Protein AF-A0A8S2QJX2-F1 (afdb_monomer)

Sequence (145 aa):
NRTNTDRLITNNRLVQTNDIDHFEISSQVRDVCREASGLVYVIDSSRDNQLNEFCTELQVMTREFSYLPLLILSCVRSNEIKRWSGIDVVRDLQLSSLGNQWLVQDCCVDDMSGVEEGFTWLLTPKSTNNYLFFGPTNPAELITN

Solvent-accessible surface area (backbone atoms only — not comparable to full-atom values): 8915 Å² total; per-residue (Å²): 125,70,72,59,58,56,51,55,56,59,73,68,42,65,60,43,68,92,47,101,89,43,70,40,70,25,69,69,52,52,62,61,53,69,78,50,76,53,45,79,46,81,44,77,28,45,83,82,72,72,65,74,80,57,42,60,65,51,51,44,50,41,66,79,44,25,88,32,40,36,37,33,39,36,27,30,63,43,87,87,54,62,62,63,50,70,67,54,51,39,60,71,64,43,51,90,76,51,73,37,56,71,48,79,29,65,29,26,64,77,78,50,46,42,49,66,60,43,50,50,59,63,71,48,82,80,60,97,84,67,79,82,85,70,70,85,71,66,79,79,73,84,73,77,136

Nearest PDB structures (foldseek):
  3l82-assembly1_B  TM=9.113E-01  e=1.594E-06  Homo sapiens
  9jkb-assembly1_C  TM=8.627E-01  e=1.309E-06  Homo sapiens
  3l2o-assembly1_B  TM=8.163E-01  e=1.398E-06  Homo sapiens
  4q66-assembly1_F  TM=7.115E-01  e=7.709E-05  Saccharomyces cerevisiae S288C
  4ylg-assembly1_B  TM=6.862E-01  e=1.812E-04  Entamoeba histolytica HM-1:IMSS

Mean predicted aligned error: 10.4 Å

Foldseek 3Di:
DVVPVVVVVVLPDQWDDPDPPDIAGDPNNVVVCVPDQAEEAEDAFFPDDQCVVVQPSVVRCLVVPVVHAYEYEHEYQDPVGDGDDPVNVCVRSVVVPGSHNYDYFYAHNPVRPRVVVRVCVRPPDDPPDDDDPPDDPPPVPPPDD

Radius of gyration: 17.37 Å; Cα contacts (8 Å, |Δi|>4): 170; chains: 1; bounding box: 59×33×45 Å

Structure (mmCIF, N/CA/C/O backbone):
data_AF-A0A8S2QJX2-F1
#
_entry.id   AF-A0A8S2QJX2-F1
#
loop_
_atom_site.group_PDB
_atom_site.id
_atom_site.type_symbol
_atom_site.label_atom_id
_atom_site.label_alt_id
_atom_site.label_comp_id
_atom_site.label_asym_id
_atom_site.label_entity_id
_atom_site.label_seq_id
_atom_site.pdbx_PDB_ins_code
_atom_site.Cartn_x
_atom_site.Cartn_y
_atom_site.Cartn_z
_atom_site.occupancy
_atom_site.B_iso_or_equiv
_atom_site.auth_seq_id
_atom_site.auth_comp_id
_atom_site.auth_asym_id
_atom_site.auth_atom_id
_atom_site.pdbx_PDB_model_num
ATOM 1 N N . ASN A 1 1 ? -28.736 -0.505 -22.811 1.00 46.69 1 ASN A N 1
ATOM 2 C CA . ASN A 1 1 ? -27.544 -1.166 -22.234 1.00 46.69 1 ASN A CA 1
ATOM 3 C C . ASN A 1 1 ? -26.480 -0.256 -21.619 1.00 46.69 1 ASN A C 1
ATOM 5 O O . ASN A 1 1 ? -25.627 -0.804 -20.942 1.00 46.69 1 ASN A O 1
ATOM 9 N N . ARG A 1 2 ? -26.522 1.085 -21.740 1.00 50.16 2 ARG A N 1
ATOM 10 C CA . ARG A 1 2 ? -25.582 1.98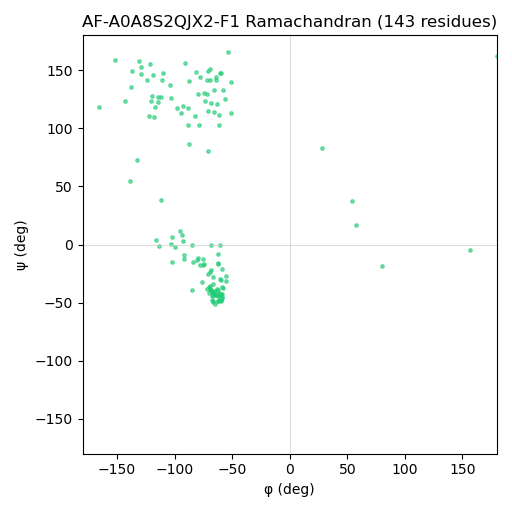1 -21.018 1.00 50.16 2 ARG A CA 1
ATOM 11 C C . ARG A 1 2 ? -25.755 1.975 -19.483 1.00 50.16 2 ARG A C 1
ATOM 13 O O . ARG A 1 2 ? -24.785 2.094 -18.757 1.00 50.16 2 ARG A O 1
ATOM 20 N N . THR A 1 3 ? -26.963 1.702 -18.991 1.00 59.25 3 THR A N 1
ATOM 21 C CA . THR A 1 3 ? -27.338 1.789 -17.567 1.00 59.25 3 THR A CA 1
ATOM 22 C C . THR A 1 3 ? -26.698 0.762 -16.628 1.00 59.25 3 THR A C 1
ATOM 24 O O . THR A 1 3 ? -26.673 0.997 -15.425 1.00 59.25 3 THR A O 1
ATOM 27 N N . ASN A 1 4 ? -26.215 -0.382 -17.124 1.00 58.28 4 ASN A N 1
ATOM 28 C CA . ASN A 1 4 ? -25.631 -1.416 -16.256 1.00 58.28 4 ASN A CA 1
ATOM 29 C C . ASN A 1 4 ? -24.151 -1.146 -15.969 1.00 58.28 4 ASN A C 1
ATOM 31 O O . ASN A 1 4 ? -23.701 -1.307 -14.838 1.00 58.28 4 ASN A O 1
ATOM 35 N N . THR A 1 5 ? -23.412 -0.681 -16.975 1.00 57.31 5 THR A N 1
ATOM 36 C CA . THR A 1 5 ? -21.989 -0.357 -16.849 1.00 57.31 5 THR A CA 1
ATOM 37 C C . THR A 1 5 ? -21.776 0.816 -15.898 1.00 57.31 5 THR A C 1
ATOM 39 O O . THR A 1 5 ? -20.937 0.729 -15.009 1.00 57.31 5 THR A O 1
ATOM 42 N N . ASP A 1 6 ? -22.607 1.856 -15.996 1.00 61.69 6 ASP A N 1
ATOM 43 C CA . ASP A 1 6 ? -22.517 3.029 -15.119 1.00 61.69 6 ASP A CA 1
ATOM 44 C C . ASP A 1 6 ? -22.754 2.655 -13.645 1.00 61.69 6 ASP A C 1
ATOM 46 O O . ASP A 1 6 ? -22.038 3.107 -12.753 1.00 61.69 6 ASP A O 1
ATOM 50 N N . ARG A 1 7 ? -23.699 1.745 -13.371 1.00 60.41 7 ARG A N 1
ATOM 51 C CA . ARG A 1 7 ? -23.964 1.243 -12.009 1.00 60.41 7 ARG A CA 1
ATOM 52 C C . ARG A 1 7 ? -22.809 0.412 -11.457 1.00 60.41 7 ARG A C 1
ATOM 54 O O . ARG A 1 7 ? -22.465 0.562 -10.289 1.00 60.41 7 ARG A O 1
ATOM 61 N N . LEU A 1 8 ? -22.200 -0.434 -12.288 1.00 57.38 8 LEU A N 1
ATOM 62 C CA . LEU A 1 8 ? -21.024 -1.218 -11.902 1.00 57.38 8 LEU A CA 1
ATOM 63 C C . LEU A 1 8 ? -19.826 -0.310 -11.606 1.00 57.38 8 LEU A C 1
ATOM 65 O O . LEU A 1 8 ? -19.126 -0.533 -10.625 1.00 57.38 8 LEU A O 1
ATOM 69 N N . ILE A 1 9 ? -19.620 0.741 -12.399 1.00 61.69 9 ILE A N 1
ATOM 70 C CA . ILE A 1 9 ? -18.550 1.720 -12.167 1.00 61.69 9 ILE A CA 1
ATOM 71 C C . ILE A 1 9 ? -18.801 2.499 -10.868 1.00 61.69 9 ILE A C 1
ATOM 73 O O . ILE A 1 9 ? -17.875 2.702 -10.090 1.00 61.69 9 ILE A O 1
ATOM 77 N N . THR A 1 10 ? -20.049 2.884 -10.589 1.00 62.84 10 THR A N 1
ATOM 78 C CA . THR A 1 10 ? -20.390 3.649 -9.376 1.00 62.84 10 THR A CA 1
ATOM 79 C C . THR A 1 10 ? -20.235 2.814 -8.099 1.00 62.84 10 THR A C 1
ATOM 81 O O . THR A 1 10 ? -19.738 3.319 -7.099 1.00 62.84 10 THR A O 1
ATOM 84 N N . ASN A 1 11 ? -20.601 1.527 -8.132 1.00 63.34 11 ASN A N 1
ATOM 85 C CA . ASN A 1 11 ? -20.480 0.631 -6.974 1.00 63.34 11 ASN A CA 1
ATOM 86 C C . ASN A 1 11 ? -19.029 0.288 -6.611 1.00 63.34 11 ASN A C 1
ATOM 88 O O . ASN A 1 11 ? -18.767 -0.078 -5.471 1.00 63.34 11 ASN A O 1
ATOM 92 N N . ASN A 1 12 ? -18.106 0.386 -7.570 1.00 67.44 12 ASN A N 1
ATOM 93 C CA . ASN A 1 12 ? -16.685 0.112 -7.353 1.00 67.44 12 ASN A CA 1
ATOM 94 C C . ASN A 1 12 ? -15.882 1.369 -6.986 1.00 67.44 12 ASN A C 1
ATOM 96 O O . ASN A 1 12 ? -14.666 1.290 -6.838 1.00 67.44 12 ASN A O 1
ATOM 100 N N . ARG A 1 13 ? -16.533 2.532 -6.838 1.00 74.81 13 ARG A N 1
ATOM 101 C CA . ARG A 1 13 ? -15.854 3.728 -6.335 1.00 74.81 13 ARG A CA 1
ATOM 102 C C . ARG A 1 13 ? -15.598 3.596 -4.837 1.00 74.81 13 ARG A C 1
ATOM 104 O O . ARG A 1 13 ? -16.530 3.432 -4.046 1.00 74.81 13 ARG A O 1
ATOM 111 N N . LEU A 1 14 ? -14.326 3.726 -4.465 1.00 78.44 14 LEU A N 1
ATOM 112 C CA . LEU A 1 14 ? -13.884 3.722 -3.070 1.00 78.44 14 LEU A CA 1
ATOM 113 C C . LEU A 1 14 ? -14.464 4.906 -2.292 1.00 78.44 14 LEU A C 1
ATOM 115 O O . LEU A 1 14 ? -14.892 4.777 -1.144 1.00 78.44 14 LEU A O 1
ATOM 119 N N . VAL A 1 15 ? -14.526 6.048 -2.970 1.00 78.06 15 VAL A N 1
ATOM 120 C CA . VAL A 1 15 ? -14.865 7.336 -2.390 1.00 78.06 15 VAL A CA 1
ATOM 121 C C . VAL A 1 15 ? -16.058 7.953 -3.124 1.00 78.06 15 VAL A C 1
ATOM 123 O O . VAL A 1 15 ? -16.183 7.867 -4.349 1.00 78.06 15 VAL A O 1
ATOM 126 N N . GLN A 1 16 ? -16.941 8.592 -2.366 1.00 77.62 16 GLN A N 1
ATOM 127 C CA . GLN A 1 16 ? -18.031 9.432 -2.849 1.00 77.62 16 GLN A CA 1
ATOM 128 C C . GLN A 1 16 ? -17.728 10.896 -2.514 1.00 77.62 16 GLN A C 1
ATOM 130 O O . GLN A 1 16 ? -17.075 11.199 -1.518 1.00 77.62 16 GLN A O 1
ATOM 135 N N . THR A 1 17 ? -18.184 11.805 -3.371 1.00 72.31 17 THR A N 1
ATOM 136 C CA . THR A 1 17 ? -18.037 13.253 -3.189 1.00 72.31 17 THR A CA 1
ATOM 137 C C . THR A 1 17 ? -19.423 13.878 -3.133 1.00 72.31 17 THR A C 1
ATOM 139 O O . THR A 1 17 ? -20.253 13.626 -4.009 1.00 72.31 17 THR A O 1
ATOM 142 N N . ASN A 1 18 ? -19.668 14.662 -2.083 1.00 60.75 18 ASN A N 1
ATOM 143 C CA . ASN A 1 18 ? -20.865 15.497 -1.954 1.00 60.75 18 ASN A CA 1
ATOM 144 C C . ASN A 1 18 ? -20.562 16.978 -2.268 1.00 60.75 18 ASN A C 1
ATOM 146 O O . ASN A 1 18 ? -21.494 17.737 -2.508 1.00 60.75 18 ASN A O 1
ATOM 150 N N . ASP A 1 19 ? -19.275 17.356 -2.304 1.00 63.31 19 ASP A N 1
ATOM 151 C CA . ASP A 1 19 ? -18.732 18.683 -2.627 1.00 63.31 19 ASP A CA 1
ATOM 152 C C . ASP A 1 19 ? -17.318 18.550 -3.228 1.00 63.31 19 ASP A C 1
ATOM 154 O O . ASP A 1 19 ? -16.634 17.551 -2.989 1.00 63.31 19 ASP A O 1
ATOM 158 N N . ILE A 1 20 ? -16.857 19.576 -3.958 1.00 59.72 20 ILE A N 1
ATOM 159 C CA . ILE A 1 20 ? -15.571 19.590 -4.698 1.00 59.72 20 ILE A CA 1
ATOM 160 C C . ILE A 1 20 ? -14.357 19.268 -3.798 1.00 59.72 20 ILE A C 1
ATOM 162 O O . ILE A 1 20 ? -13.396 18.674 -4.282 1.00 59.72 20 ILE A O 1
ATOM 166 N N . ASP A 1 21 ? -14.441 19.556 -2.493 1.00 62.53 21 ASP A N 1
ATOM 167 C CA . ASP A 1 21 ? -13.345 19.384 -1.524 1.00 62.53 21 ASP A CA 1
ATOM 168 C C . ASP A 1 21 ? -13.626 18.338 -0.422 1.00 62.53 21 ASP A C 1
ATOM 170 O O . ASP A 1 21 ? -12.817 18.153 0.494 1.00 62.53 21 ASP A O 1
ATOM 174 N N . HIS A 1 22 ? -14.764 17.636 -0.479 1.00 71.00 22 HIS A N 1
ATOM 175 C CA . HIS A 1 22 ? -15.149 16.660 0.543 1.00 71.00 22 HIS A CA 1
ATOM 176 C C . HIS A 1 22 ? -15.384 15.273 -0.048 1.00 71.00 22 HIS A C 1
ATOM 178 O O . HIS A 1 22 ? -16.358 15.007 -0.754 1.00 71.00 22 HIS A O 1
ATOM 184 N N . PHE A 1 23 ? -14.457 14.388 0.302 1.00 80.62 23 PHE A N 1
ATOM 185 C CA . PHE A 1 23 ? -14.395 12.997 -0.104 1.00 80.62 23 PHE A CA 1
ATOM 186 C C . PHE A 1 23 ? -14.651 12.094 1.108 1.00 80.62 23 PHE A C 1
ATOM 188 O O . PHE A 1 23 ? -13.980 12.222 2.133 1.00 80.62 23 PHE A O 1
ATOM 195 N N . GLU A 1 24 ? -15.605 11.174 0.988 1.00 84.50 24 GLU A N 1
ATOM 196 C CA . GLU A 1 24 ? -15.975 10.217 2.037 1.00 84.50 24 GLU A CA 1
ATOM 197 C C . GLU A 1 24 ? -15.997 8.784 1.502 1.00 84.50 24 GLU A C 1
ATOM 199 O O . GLU A 1 24 ? -16.260 8.549 0.324 1.00 84.50 24 GLU A O 1
ATOM 204 N N . ILE A 1 25 ? -15.757 7.803 2.373 1.00 86.50 25 ILE A N 1
ATOM 205 C CA . ILE A 1 25 ? -15.861 6.387 2.007 1.00 86.50 25 ILE A CA 1
ATOM 206 C C . ILE A 1 25 ? -17.308 6.017 1.685 1.00 86.50 25 ILE A C 1
ATOM 208 O O . ILE A 1 25 ? -18.234 6.327 2.444 1.00 86.50 25 ILE A O 1
ATOM 212 N N . SER A 1 26 ? -17.494 5.312 0.566 1.00 86.88 26 SER A N 1
ATOM 213 C CA . SER A 1 26 ? -18.801 4.783 0.178 1.00 86.88 26 SER A CA 1
ATOM 214 C C . SER A 1 26 ? -19.339 3.807 1.231 1.00 86.88 26 SER A C 1
ATOM 216 O O . SER A 1 26 ? -18.589 3.080 1.886 1.00 86.88 26 SER A O 1
A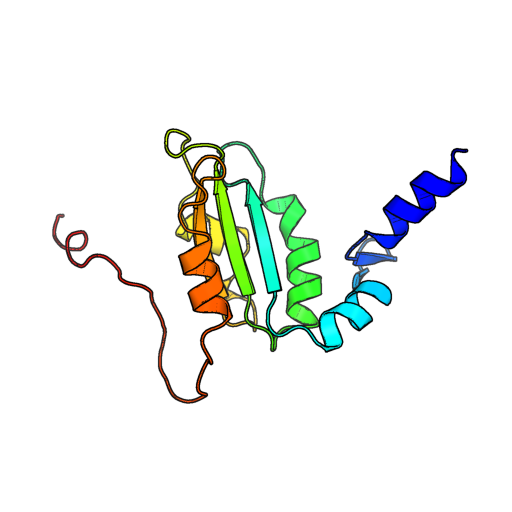TOM 218 N N . SER A 1 27 ? -20.661 3.754 1.413 1.00 86.00 27 SER A N 1
ATOM 219 C CA . SER A 1 27 ? -21.269 2.855 2.406 1.00 86.00 27 SER A CA 1
ATOM 220 C C . SER A 1 27 ? -20.925 1.385 2.155 1.00 86.00 27 SER A C 1
ATOM 222 O O . SER A 1 27 ? -20.667 0.649 3.102 1.00 86.00 27 SER A O 1
ATOM 224 N N . GLN A 1 28 ? -20.840 0.983 0.885 1.00 85.62 28 GLN A N 1
ATOM 225 C CA . GLN A 1 28 ? -20.476 -0.371 0.478 1.00 85.62 28 GLN A CA 1
ATOM 226 C C . GLN A 1 28 ? -19.062 -0.740 0.934 1.00 85.62 28 GLN A C 1
ATOM 228 O O . GLN A 1 28 ? -18.848 -1.832 1.457 1.00 85.62 28 GLN A O 1
ATOM 233 N N . VAL A 1 29 ? -18.101 0.174 0.776 1.00 87.31 29 VAL A N 1
ATOM 234 C CA . VAL A 1 29 ? -16.722 -0.047 1.226 1.00 87.31 29 VAL A CA 1
ATOM 235 C C . VAL A 1 29 ? -16.655 -0.075 2.745 1.00 87.31 29 VAL A C 1
ATOM 237 O O . VAL A 1 29 ? -15.981 -0.937 3.299 1.00 87.31 29 VAL A O 1
ATOM 240 N N . ARG A 1 30 ? -17.415 0.787 3.434 1.00 89.06 30 ARG A N 1
ATOM 241 C CA . ARG A 1 30 ? -17.492 0.759 4.901 1.00 89.06 30 ARG A CA 1
ATOM 242 C C . ARG A 1 30 ? -17.986 -0.585 5.430 1.00 89.06 30 ARG A C 1
ATOM 244 O O . ARG A 1 30 ? -17.431 -1.097 6.399 1.00 89.06 30 ARG A O 1
ATOM 251 N N . ASP A 1 31 ? -18.996 -1.164 4.792 1.00 88.06 31 ASP A N 1
ATOM 252 C CA . ASP A 1 31 ? -19.533 -2.459 5.205 1.00 88.06 31 ASP A CA 1
ATOM 253 C C . ASP A 1 31 ? -18.543 -3.605 4.955 1.00 88.06 31 ASP A C 1
ATOM 255 O O . ASP A 1 31 ? -18.388 -4.461 5.822 1.00 88.06 31 ASP A O 1
ATOM 259 N N . VAL A 1 32 ? -17.814 -3.590 3.833 1.00 86.19 32 VAL A N 1
ATOM 260 C CA . VAL A 1 32 ? -16.756 -4.579 3.554 1.00 86.19 32 VAL A CA 1
ATOM 261 C C . VAL A 1 32 ? -15.583 -4.436 4.529 1.00 86.19 32 VAL A C 1
ATOM 263 O O . VAL A 1 32 ? -15.083 -5.431 5.050 1.00 86.19 32 VAL A O 1
ATOM 266 N N . CYS A 1 33 ? -15.154 -3.206 4.811 1.00 89.25 33 CYS A N 1
ATOM 267 C CA . CYS A 1 33 ? -14.008 -2.937 5.676 1.00 89.25 33 CYS A CA 1
ATOM 268 C C . CYS A 1 33 ? -14.296 -3.141 7.169 1.00 89.25 33 CYS A C 1
ATOM 270 O O . CYS A 1 33 ? -13.350 -3.208 7.949 1.00 89.25 33 CYS A O 1
ATOM 272 N N . ARG A 1 34 ? -15.562 -3.293 7.581 1.00 88.19 34 ARG A N 1
ATOM 273 C CA . ARG A 1 34 ? -15.932 -3.556 8.982 1.00 88.19 34 ARG A CA 1
ATOM 274 C C . ARG A 1 34 ? -15.279 -4.821 9.544 1.00 88.19 34 ARG A C 1
ATOM 276 O O . ARG A 1 34 ? -14.889 -4.837 10.704 1.00 88.19 34 ARG A O 1
ATOM 283 N N . GLU A 1 35 ? -15.153 -5.849 8.711 1.00 88.88 35 GLU A N 1
ATOM 284 C CA . GLU A 1 35 ? -14.557 -7.142 9.074 1.00 88.88 35 GLU A CA 1
ATOM 285 C C . GLU A 1 35 ? -13.116 -7.283 8.549 1.00 88.88 35 GLU A C 1
ATOM 287 O O . GLU A 1 35 ? -12.511 -8.355 8.626 1.00 88.88 35 GLU A O 1
ATOM 292 N N . ALA A 1 36 ? -12.548 -6.217 7.974 1.00 90.81 36 ALA A N 1
ATOM 293 C CA . ALA A 1 36 ? -11.196 -6.260 7.443 1.00 90.81 36 ALA A CA 1
ATOM 294 C C . ALA A 1 36 ? -10.167 -6.305 8.578 1.00 90.81 36 ALA A C 1
ATOM 296 O O . ALA A 1 36 ? -10.290 -5.628 9.593 1.00 90.81 36 ALA A O 1
ATOM 297 N N . SER A 1 37 ? -9.108 -7.088 8.376 1.00 90.25 37 SER A N 1
ATOM 298 C CA . SER A 1 37 ? -7.965 -7.161 9.301 1.00 90.25 37 SER A CA 1
ATOM 299 C C . SER A 1 37 ? -6.771 -6.315 8.847 1.00 90.25 37 SER A C 1
ATOM 301 O O . SER A 1 37 ? -5.757 -6.254 9.534 1.00 90.25 37 SER A O 1
ATOM 303 N N . GLY A 1 38 ? -6.876 -5.669 7.686 1.00 93.81 38 GLY A N 1
ATOM 304 C CA . GLY A 1 38 ? -5.804 -4.894 7.082 1.00 93.81 38 GLY A CA 1
ATOM 305 C C . GLY A 1 38 ? -6.229 -4.284 5.754 1.00 93.81 38 GLY A C 1
ATOM 306 O O . GLY A 1 38 ? -7.213 -4.709 5.146 1.00 93.81 38 GLY A O 1
ATOM 307 N N . LEU A 1 39 ? -5.474 -3.288 5.313 1.00 94.94 39 LEU A 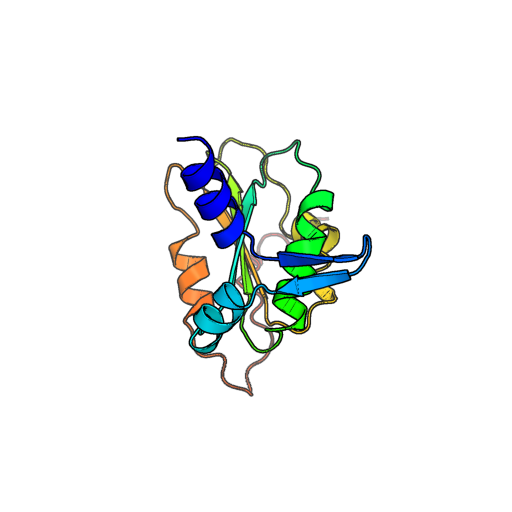N 1
ATOM 308 C CA . LEU A 1 39 ? -5.622 -2.628 4.024 1.00 94.94 39 LEU A CA 1
ATOM 309 C C . LEU A 1 39 ? -4.428 -2.979 3.140 1.00 94.94 39 LEU A C 1
ATOM 311 O O . LEU A 1 39 ? -3.293 -3.022 3.612 1.00 94.94 39 LEU A O 1
ATOM 315 N N . VAL A 1 40 ? -4.685 -3.182 1.851 1.00 95.75 40 VAL A N 1
ATOM 316 C CA . VAL A 1 40 ? -3.643 -3.337 0.833 1.00 95.75 40 VAL A CA 1
ATOM 317 C C . VAL A 1 40 ? -3.833 -2.241 -0.202 1.00 95.75 40 VAL A C 1
ATOM 319 O O . VAL A 1 40 ? -4.908 -2.121 -0.786 1.00 95.75 40 VAL A O 1
ATOM 322 N N . TYR A 1 41 ? -2.793 -1.446 -0.420 1.00 93.69 41 TYR A N 1
ATOM 323 C CA . TYR A 1 41 ? -2.765 -0.390 -1.418 1.00 93.69 41 TYR A CA 1
ATOM 324 C C . TYR A 1 41 ? -1.692 -0.708 -2.453 1.00 93.69 41 TYR A C 1
ATOM 326 O O . TYR A 1 41 ? -0.518 -0.843 -2.118 1.00 93.69 41 TYR A O 1
ATOM 334 N N . VAL A 1 42 ? -2.093 -0.874 -3.708 1.00 92.56 42 VAL A N 1
ATOM 335 C CA . VAL A 1 42 ? -1.188 -1.284 -4.786 1.00 92.56 42 VAL A CA 1
ATOM 336 C C . VAL A 1 42 ? -0.853 -0.066 -5.629 1.00 92.56 42 VAL A C 1
ATOM 338 O O . VAL A 1 42 ? -1.759 0.606 -6.115 1.00 92.56 42 VAL A O 1
ATOM 341 N N . ILE A 1 43 ? 0.436 0.202 -5.819 1.00 90.31 43 ILE A N 1
ATOM 342 C CA . ILE A 1 43 ? 0.914 1.277 -6.690 1.00 90.31 43 ILE A CA 1
ATOM 343 C C . ILE A 1 43 ? 1.750 0.700 -7.825 1.00 90.31 43 ILE A C 1
ATOM 345 O O . ILE A 1 43 ? 2.480 -0.274 -7.645 1.00 90.31 43 ILE A O 1
ATOM 349 N N . ASP A 1 44 ? 1.663 1.324 -8.994 1.00 90.12 44 ASP A N 1
ATOM 350 C CA . ASP A 1 44 ? 2.648 1.124 -10.051 1.00 90.12 44 ASP A CA 1
ATOM 351 C C . ASP A 1 44 ? 3.856 2.020 -9.759 1.00 90.12 44 ASP A C 1
ATOM 353 O O . ASP A 1 44 ? 3.769 3.248 -9.821 1.00 90.12 44 ASP A O 1
ATOM 357 N N . SER A 1 45 ? 4.964 1.384 -9.397 1.00 89.62 45 SER A N 1
ATOM 358 C CA . SER A 1 45 ? 6.238 2.011 -9.054 1.00 89.62 45 SER A CA 1
ATOM 359 C C . SER A 1 45 ? 7.192 2.109 -10.245 1.00 89.62 45 SER A C 1
ATOM 361 O O . SER A 1 45 ? 8.369 2.437 -10.055 1.00 89.62 45 SER A O 1
ATOM 363 N N . SER A 1 46 ? 6.736 1.793 -11.462 1.00 87.69 46 SER A N 1
ATOM 364 C CA . SER A 1 46 ? 7.499 2.084 -12.672 1.00 87.69 46 SER A CA 1
ATOM 365 C C . SER A 1 46 ? 7.556 3.600 -12.911 1.00 87.69 46 SER A C 1
ATOM 367 O O . SER A 1 46 ? 6.622 4.348 -12.618 1.00 87.69 46 SER A O 1
ATOM 369 N N . ARG A 1 47 ? 8.712 4.091 -13.372 1.00 65.81 47 ARG A N 1
ATOM 370 C CA . ARG A 1 47 ? 8.931 5.529 -13.585 1.00 65.81 47 ARG A CA 1
ATOM 371 C C . ARG A 1 47 ? 8.028 6.064 -14.694 1.00 65.81 47 ARG A C 1
ATOM 373 O O . ARG A 1 47 ? 8.232 5.672 -15.834 1.00 65.81 47 ARG A O 1
ATOM 380 N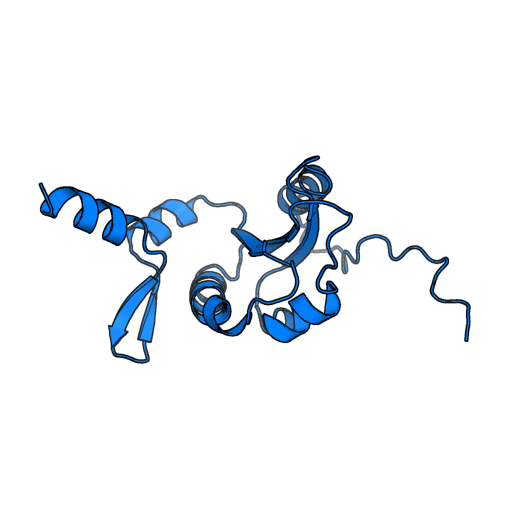 N . ASP A 1 48 ? 7.102 6.949 -14.315 1.00 63.94 48 ASP A N 1
ATOM 381 C CA . ASP A 1 48 ? 6.476 8.043 -15.097 1.00 63.94 48 ASP A CA 1
ATOM 382 C C . ASP A 1 48 ? 5.100 8.458 -14.539 1.00 63.94 48 ASP A C 1
ATOM 384 O O . ASP A 1 48 ? 4.524 9.448 -14.987 1.00 63.94 48 ASP A O 1
ATOM 388 N N . ASN A 1 49 ? 4.578 7.773 -13.518 1.00 56.97 49 ASN A N 1
ATOM 389 C CA . ASN A 1 49 ? 3.339 8.203 -12.875 1.00 56.97 49 ASN A CA 1
ATOM 390 C C . ASN A 1 49 ? 3.591 9.380 -11.923 1.00 56.97 49 ASN A C 1
ATOM 392 O O . ASN A 1 49 ? 4.616 9.461 -11.259 1.00 56.97 49 ASN A O 1
ATOM 396 N N . GLN A 1 50 ? 2.660 10.324 -11.826 1.00 59.97 50 GLN A N 1
ATOM 397 C CA . GLN A 1 50 ? 2.637 11.253 -10.699 1.00 59.97 50 GLN A CA 1
ATOM 398 C C . GLN A 1 50 ? 1.811 10.593 -9.594 1.00 59.97 50 GLN A C 1
ATOM 400 O O . GLN A 1 50 ? 0.618 10.372 -9.780 1.00 59.97 50 GLN A O 1
ATOM 405 N N . LEU A 1 51 ? 2.411 10.298 -8.433 1.00 63.09 51 LEU A N 1
ATOM 406 C CA . LEU A 1 51 ? 1.669 9.746 -7.283 1.00 63.09 51 LEU A CA 1
ATOM 407 C C . LEU A 1 51 ? 0.580 10.692 -6.745 1.00 63.09 51 LEU A C 1
ATOM 409 O O . LEU A 1 51 ? -0.231 10.290 -5.918 1.00 63.09 51 LEU A O 1
ATOM 413 N N . ASN A 1 52 ? 0.531 11.933 -7.232 1.00 58.44 52 ASN A N 1
ATOM 414 C CA . ASN A 1 52 ? -0.372 12.972 -6.750 1.00 58.44 52 ASN A CA 1
ATOM 415 C C . ASN A 1 52 ? -1.864 12.621 -6.886 1.00 58.44 52 ASN A C 1
ATOM 417 O O . ASN A 1 52 ? -2.643 13.060 -6.046 1.00 58.44 52 ASN A O 1
ATOM 421 N N . GLU A 1 53 ? -2.275 11.826 -7.884 1.00 59.59 53 GLU A N 1
ATOM 422 C CA . GLU A 1 53 ? -3.692 11.436 -8.043 1.00 59.59 53 GLU A CA 1
ATOM 423 C C . GLU A 1 53 ? -4.141 10.369 -7.025 1.00 59.59 53 GLU A C 1
ATOM 425 O O . GLU A 1 53 ? -5.328 10.220 -6.751 1.00 59.59 53 GLU A O 1
ATOM 430 N N . PHE A 1 54 ? -3.192 9.670 -6.401 1.00 64.25 54 PHE A N 1
ATOM 431 C CA . PHE A 1 54 ? -3.434 8.530 -5.515 1.00 64.25 54 PHE A CA 1
ATOM 432 C C . PHE A 1 54 ? -3.567 8.919 -4.033 1.00 64.25 54 PHE A C 1
ATOM 434 O O . PHE A 1 54 ? -4.014 8.119 -3.209 1.00 64.25 54 PHE A O 1
ATOM 441 N N . CYS A 1 55 ? -3.199 10.151 -3.673 1.00 72.94 55 CYS A N 1
ATOM 442 C CA . CYS A 1 55 ? -3.167 10.590 -2.280 1.00 72.94 55 CYS A CA 1
ATOM 443 C C . CYS A 1 55 ? -4.564 10.736 -1.667 1.00 72.94 55 CYS A C 1
ATOM 445 O O . CYS A 1 55 ? -4.744 10.408 -0.497 1.00 72.94 55 CYS A O 1
ATOM 447 N N . THR A 1 56 ? -5.564 11.189 -2.429 1.00 80.25 56 THR A N 1
ATOM 448 C CA . THR A 1 56 ? -6.896 11.470 -1.871 1.00 80.25 56 THR A CA 1
ATOM 449 C C . THR A 1 56 ? -7.605 10.200 -1.404 1.00 80.25 56 THR A C 1
ATOM 451 O O . THR A 1 56 ? -8.066 10.148 -0.267 1.00 80.25 56 THR A O 1
ATOM 454 N N . GLU A 1 57 ? -7.668 9.153 -2.231 1.00 84.19 57 GLU A N 1
ATOM 455 C CA . GLU A 1 57 ? -8.344 7.901 -1.855 1.00 84.19 57 GLU A CA 1
ATOM 456 C C . GLU A 1 57 ? -7.654 7.222 -0.669 1.00 84.19 57 GLU A C 1
ATOM 458 O O . GLU A 1 57 ? -8.319 6.805 0.284 1.00 84.19 57 GLU A O 1
ATOM 463 N N . LEU A 1 58 ? -6.317 7.186 -0.688 1.00 88.94 58 LEU A N 1
ATOM 464 C CA . LEU A 1 58 ? -5.522 6.656 0.411 1.00 88.94 58 LEU A CA 1
ATOM 465 C C . LEU A 1 58 ? -5.780 7.427 1.711 1.00 88.94 58 LEU A C 1
ATOM 467 O O . LEU A 1 58 ? -6.046 6.807 2.739 1.00 88.94 58 LEU A O 1
ATOM 471 N N . GLN A 1 59 ? -5.749 8.763 1.683 1.00 88.44 59 GLN A N 1
ATOM 472 C CA . GLN A 1 59 ? -6.001 9.602 2.860 1.00 88.44 59 GLN A CA 1
ATOM 473 C C . GLN A 1 59 ? -7.405 9.396 3.434 1.00 88.44 59 GLN A C 1
ATOM 475 O O . GLN A 1 59 ? -7.567 9.298 4.649 1.00 88.44 59 GLN A O 1
ATOM 480 N N . VAL A 1 60 ? -8.427 9.295 2.583 1.00 89.12 60 VAL A N 1
ATOM 481 C CA . VAL A 1 60 ? -9.808 9.085 3.038 1.00 89.12 60 VAL A CA 1
ATOM 482 C C . VAL A 1 60 ? -9.963 7.696 3.673 1.00 89.12 60 VAL A C 1
ATOM 484 O O . VAL A 1 60 ? -10.529 7.586 4.762 1.00 89.12 60 VAL A O 1
ATOM 487 N N . MET A 1 61 ? -9.403 6.647 3.056 1.00 90.94 61 MET A N 1
ATOM 488 C CA . MET A 1 61 ? -9.427 5.280 3.599 1.00 90.94 61 MET A CA 1
ATOM 489 C C . MET A 1 61 ? -8.692 5.185 4.939 1.00 90.94 61 MET A C 1
ATOM 491 O O . MET A 1 61 ? -9.216 4.651 5.912 1.00 90.94 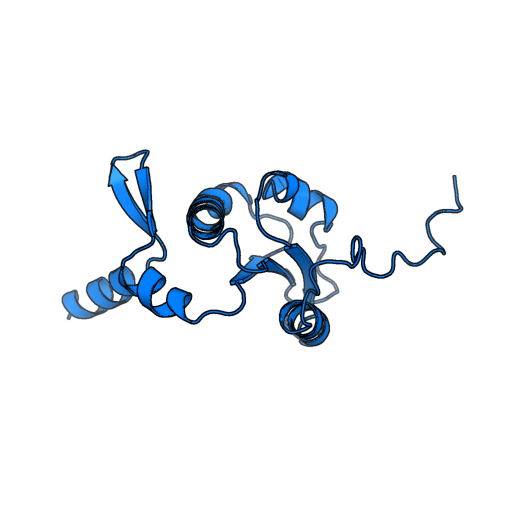61 MET A O 1
ATOM 495 N N . THR A 1 62 ? -7.478 5.724 5.006 1.00 91.62 62 THR A N 1
ATOM 496 C CA . THR A 1 62 ? -6.608 5.664 6.194 1.00 91.62 62 THR A CA 1
ATOM 497 C C . THR A 1 62 ? -7.103 6.538 7.340 1.00 91.62 62 THR A C 1
ATOM 499 O O . THR A 1 62 ? -6.857 6.216 8.499 1.00 91.62 62 THR A O 1
ATOM 502 N N . ARG A 1 63 ? -7.866 7.600 7.060 1.00 90.75 63 ARG A N 1
ATOM 503 C CA . ARG A 1 63 ? -8.546 8.384 8.097 1.00 90.75 63 ARG A CA 1
ATOM 504 C C . AR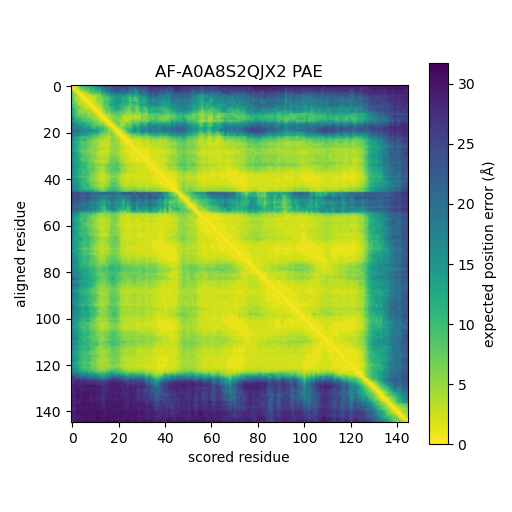G A 1 63 ? -9.660 7.586 8.778 1.00 90.75 63 ARG A C 1
ATOM 506 O O . ARG A 1 63 ? -9.714 7.567 10.006 1.00 90.75 63 ARG A O 1
ATOM 513 N N . GLU A 1 64 ? -10.522 6.930 7.999 1.00 91.19 64 GLU A N 1
ATOM 514 C CA . GLU A 1 64 ? -11.640 6.120 8.517 1.00 91.19 64 GLU A CA 1
ATOM 515 C C . GLU A 1 64 ? -11.137 4.831 9.193 1.00 91.19 64 GLU A C 1
ATOM 517 O O . GLU A 1 64 ? -11.595 4.451 10.270 1.00 91.19 64 GLU A O 1
ATOM 522 N N . PHE A 1 65 ? -10.145 4.176 8.589 1.00 92.62 65 PHE A N 1
ATOM 523 C CA . PHE A 1 65 ? -9.627 2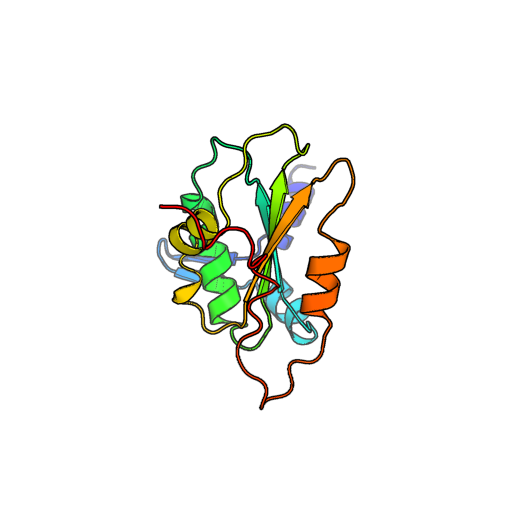.873 9.010 1.00 92.62 65 PHE A CA 1
ATOM 524 C C . PHE A 1 65 ? -8.202 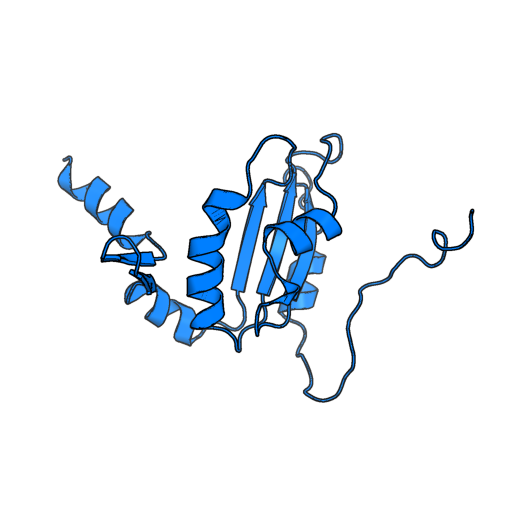2.961 9.563 1.00 92.62 65 PHE A C 1
ATOM 526 O O . PHE A 1 65 ? -7.377 2.079 9.329 1.00 92.62 65 PHE A O 1
ATOM 533 N N . SER A 1 66 ? -7.898 4.023 10.313 1.00 92.69 66 SER A N 1
ATOM 534 C CA . SER A 1 66 ? -6.563 4.278 10.890 1.00 92.69 66 SER A CA 1
ATOM 535 C C . SER A 1 66 ? -6.055 3.171 11.821 1.00 92.69 66 SER A C 1
ATOM 537 O O . SER A 1 66 ? -4.853 3.036 12.034 1.00 92.69 66 SER A O 1
ATOM 539 N N . TYR A 1 67 ? -6.962 2.356 12.359 1.00 90.31 67 TYR A N 1
ATOM 540 C CA . TYR A 1 67 ? -6.655 1.230 13.238 1.00 90.31 67 TYR A CA 1
ATOM 541 C C . TYR A 1 67 ? -6.204 -0.037 12.493 1.00 90.31 67 TYR A C 1
ATOM 543 O O . TYR A 1 67 ? -5.702 -0.963 13.129 1.00 90.31 67 TYR A O 1
ATOM 551 N N . LEU A 1 68 ? -6.384 -0.106 11.169 1.00 93.50 68 LEU A N 1
ATOM 552 C CA . LEU A 1 68 ? -5.972 -1.256 10.365 1.00 93.50 68 LEU A CA 1
ATOM 553 C C . LEU A 1 68 ? -4.512 -1.111 9.908 1.00 93.50 68 LEU A C 1
ATOM 555 O O . LEU A 1 68 ? -4.098 -0.015 9.529 1.00 93.50 68 LEU A O 1
ATOM 559 N N . PRO A 1 69 ? -3.707 -2.187 9.885 1.00 95.56 69 PRO A N 1
ATOM 560 C CA . PRO A 1 69 ? -2.403 -2.142 9.236 1.00 95.56 69 PRO A CA 1
ATOM 561 C C . PRO A 1 69 ? -2.560 -1.914 7.724 1.00 95.56 69 PRO A C 1
ATOM 563 O O . PRO A 1 69 ? -3.498 -2.415 7.107 1.00 95.56 69 PRO A O 1
ATOM 566 N N . LEU A 1 70 ? -1.634 -1.163 7.131 1.00 95.88 70 LEU A N 1
ATOM 567 C CA . LEU A 1 70 ? -1.630 -0.755 5.727 1.00 95.88 70 LEU A CA 1
ATOM 568 C C . LEU A 1 70 ? -0.396 -1.317 5.010 1.00 95.88 70 LEU A C 1
ATOM 570 O O . LEU A 1 70 ? 0.728 -0.873 5.230 1.00 95.88 70 LEU A O 1
ATOM 574 N N . LEU A 1 71 ? -0.601 -2.275 4.116 1.00 97.44 71 LEU A N 1
ATOM 575 C CA . LEU A 1 71 ? 0.442 -2.783 3.233 1.00 97.44 71 LEU A CA 1
ATOM 576 C C . LEU A 1 71 ? 0.422 -2.009 1.913 1.00 97.44 71 LEU A C 1
ATOM 578 O O . LEU A 1 71 ? -0.570 -2.054 1.190 1.00 97.44 71 LEU A O 1
ATOM 582 N N . ILE A 1 72 ? 1.520 -1.339 1.578 1.00 95.94 72 ILE A N 1
ATOM 583 C CA . ILE A 1 72 ? 1.734 -0.745 0.259 1.00 95.94 72 ILE A CA 1
ATOM 584 C C . ILE A 1 72 ? 2.511 -1.746 -0.596 1.00 95.94 72 ILE A C 1
ATOM 586 O O . ILE A 1 72 ? 3.682 -2.008 -0.324 1.00 95.94 72 ILE A O 1
ATOM 590 N N . LEU A 1 73 ? 1.881 -2.287 -1.637 1.00 96.00 73 LEU A N 1
ATOM 591 C CA . LEU A 1 73 ? 2.568 -3.084 -2.651 1.00 96.00 73 LEU A CA 1
ATOM 592 C C . LEU A 1 73 ? 3.072 -2.145 -3.747 1.00 96.00 73 LEU A C 1
ATOM 594 O O . LEU A 1 73 ? 2.305 -1.657 -4.577 1.00 96.00 73 LEU A O 1
ATOM 598 N N . SER A 1 74 ? 4.372 -1.872 -3.712 1.00 94.25 74 SER A N 1
ATOM 599 C CA . SER A 1 74 ? 5.113 -1.132 -4.729 1.00 94.25 74 SER A CA 1
ATOM 600 C C . SER A 1 74 ? 5.379 -2.093 -5.879 1.00 94.25 74 SER A C 1
ATOM 602 O O . SER A 1 74 ? 6.230 -2.966 -5.761 1.00 94.25 74 SER A O 1
ATOM 604 N N . CYS A 1 75 ? 4.644 -2.004 -6.982 1.00 94.25 75 CYS A N 1
ATOM 605 C CA . CYS A 1 75 ? 4.714 -2.994 -8.056 1.00 94.25 75 CYS A CA 1
ATOM 606 C C . CYS A 1 75 ? 5.495 -2.469 -9.258 1.00 94.25 75 CYS A C 1
ATOM 608 O O . CYS A 1 75 ? 5.285 -1.354 -9.716 1.00 94.25 75 CYS A O 1
ATOM 610 N N . VAL A 1 76 ? 6.354 -3.309 -9.824 1.00 94.00 76 VAL A N 1
ATOM 611 C CA . VAL A 1 76 ? 6.842 -3.157 -11.201 1.00 94.00 76 VAL A CA 1
ATOM 612 C C . VAL A 1 76 ? 6.481 -4.409 -11.974 1.00 94.00 76 VAL A C 1
ATOM 614 O O . VAL A 1 76 ? 6.322 -5.481 -11.393 1.00 94.00 76 VAL A O 1
ATOM 617 N N . ARG A 1 77 ? 6.362 -4.300 -13.296 1.00 92.38 77 ARG A N 1
ATOM 618 C CA . ARG A 1 77 ? 6.078 -5.476 -14.121 1.00 92.38 77 ARG A CA 1
ATOM 619 C C . ARG A 1 77 ? 7.196 -6.520 -14.028 1.00 92.38 77 ARG A C 1
ATOM 621 O O . ARG A 1 77 ? 6.912 -7.680 -13.776 1.00 92.38 77 ARG A O 1
ATOM 628 N N . SER A 1 78 ? 8.440 -6.070 -14.187 1.00 93.38 78 SER A N 1
ATOM 629 C CA . SER A 1 78 ? 9.655 -6.886 -14.205 1.00 93.38 78 SER A CA 1
ATOM 630 C C . SER A 1 78 ? 10.757 -6.206 -13.391 1.00 93.38 78 SER A C 1
ATOM 632 O O . SER A 1 78 ? 10.821 -4.975 -13.363 1.00 93.38 78 SER A O 1
ATOM 634 N N . ASN A 1 79 ? 11.653 -6.986 -12.781 1.00 88.38 79 ASN A N 1
ATOM 635 C CA . ASN A 1 79 ? 12.788 -6.485 -11.992 1.00 88.38 79 ASN A CA 1
ATOM 636 C C . ASN A 1 79 ? 13.800 -5.650 -12.799 1.00 88.38 79 ASN A C 1
ATOM 638 O O . ASN A 1 79 ? 14.581 -4.906 -12.214 1.00 88.38 79 ASN A O 1
ATOM 642 N N . GLU A 1 80 ? 13.758 -5.723 -14.131 1.00 90.50 80 GLU A N 1
ATOM 643 C CA . GLU A 1 80 ? 14.579 -4.888 -15.021 1.00 90.50 80 GLU A CA 1
ATOM 644 C C . GLU A 1 80 ? 14.073 -3.435 -15.102 1.00 90.50 80 GLU A C 1
ATOM 646 O O . GLU A 1 80 ? 14.775 -2.530 -15.561 1.00 90.50 80 GLU A O 1
ATOM 651 N N . ILE A 1 81 ? 12.827 -3.191 -14.683 1.00 89.94 81 ILE A N 1
ATOM 652 C CA . ILE A 1 81 ? 12.219 -1.864 -14.711 1.00 89.94 81 ILE A CA 1
ATOM 653 C C . ILE A 1 81 ? 12.718 -1.056 -13.523 1.00 89.94 81 ILE A C 1
ATOM 655 O O . ILE A 1 81 ? 12.625 -1.460 -12.364 1.00 89.94 81 ILE A O 1
ATOM 659 N N . LYS A 1 82 ? 13.187 0.157 -13.815 1.00 89.25 82 LYS A N 1
ATOM 660 C CA . LYS A 1 82 ? 13.603 1.090 -12.778 1.00 89.25 82 LYS A CA 1
ATOM 661 C C . LYS A 1 82 ? 12.414 1.475 -11.901 1.00 89.25 82 LYS A C 1
ATOM 663 O O . LYS A 1 82 ? 11.449 2.073 -12.375 1.00 89.25 82 LYS A O 1
ATOM 668 N N . ARG A 1 83 ? 12.552 1.182 -10.615 1.00 89.62 83 ARG A N 1
ATOM 669 C CA . ARG A 1 83 ? 11.550 1.425 -9.583 1.00 89.62 83 ARG A CA 1
ATOM 670 C C . ARG A 1 83 ? 11.722 2.794 -8.916 1.00 89.62 83 ARG A C 1
ATOM 672 O O . ARG A 1 83 ? 12.832 3.344 -8.882 1.00 89.62 83 ARG A O 1
ATOM 679 N N . TRP A 1 84 ? 10.648 3.332 -8.348 1.00 87.56 84 TRP A N 1
ATOM 680 C CA . TRP A 1 84 ? 10.760 4.271 -7.230 1.00 87.56 84 TRP A CA 1
ATOM 681 C C . TRP A 1 84 ? 11.369 3.628 -5.991 1.00 87.56 84 TRP A C 1
ATOM 683 O O . TRP A 1 84 ? 11.086 2.481 -5.664 1.00 87.56 84 TRP A O 1
ATOM 693 N N . SER A 1 85 ? 12.207 4.381 -5.282 1.00 88.12 85 SER A N 1
ATOM 694 C CA . SER A 1 85 ? 12.715 3.890 -4.006 1.00 88.12 85 SER A CA 1
ATOM 695 C C . SER A 1 85 ? 11.586 3.861 -2.974 1.00 88.12 85 SER A C 1
ATOM 697 O O . SER A 1 85 ? 10.683 4.699 -3.012 1.00 88.12 85 SER A O 1
ATOM 699 N N . GLY A 1 86 ? 11.658 2.949 -2.001 1.00 87.75 86 GLY A N 1
ATOM 700 C CA . GLY A 1 86 ? 10.703 2.941 -0.887 1.00 87.75 86 GLY A CA 1
ATOM 701 C C . GLY A 1 86 ? 10.654 4.281 -0.137 1.00 87.75 86 GLY A C 1
ATOM 702 O O . GLY A 1 86 ? 9.592 4.695 0.314 1.00 87.75 86 GLY A O 1
ATOM 703 N N . ILE A 1 87 ? 11.776 5.009 -0.077 1.00 88.69 87 ILE A N 1
ATOM 704 C CA . ILE A 1 87 ? 11.851 6.355 0.516 1.00 88.69 87 ILE A CA 1
ATOM 705 C C . ILE A 1 87 ? 11.020 7.361 -0.290 1.00 88.69 87 ILE A C 1
ATOM 707 O O . ILE A 1 87 ? 10.297 8.162 0.302 1.00 88.69 87 ILE A O 1
ATOM 711 N N . ASP A 1 88 ? 11.102 7.318 -1.623 1.00 88.25 88 ASP A N 1
ATOM 712 C CA . ASP A 1 88 ? 10.294 8.183 -2.489 1.00 88.25 88 ASP A CA 1
ATOM 713 C C . ASP A 1 88 ? 8.802 7.885 -2.312 1.00 88.25 88 ASP A C 1
ATOM 715 O O . ASP A 1 88 ? 8.020 8.812 -2.136 1.00 88.25 88 ASP A O 1
ATOM 719 N N . VAL A 1 89 ? 8.418 6.604 -2.246 1.00 89.44 89 VAL A N 1
ATOM 720 C CA . VAL A 1 89 ? 7.027 6.190 -1.994 1.00 89.44 89 VAL A CA 1
ATOM 721 C C . VAL A 1 89 ? 6.523 6.722 -0.650 1.00 89.44 89 VAL A C 1
ATOM 723 O O . VAL A 1 89 ? 5.441 7.302 -0.582 1.00 89.44 89 VAL A O 1
ATOM 726 N N . VAL A 1 90 ? 7.312 6.568 0.419 1.00 90.44 90 VAL A N 1
ATOM 727 C CA . VAL A 1 90 ? 6.965 7.069 1.760 1.00 90.44 90 VAL A CA 1
ATOM 728 C C . VAL A 1 90 ? 6.756 8.582 1.749 1.00 90.44 90 VAL A C 1
ATOM 730 O O . VAL A 1 90 ? 5.785 9.071 2.331 1.00 90.44 90 VAL A O 1
ATOM 733 N N . ARG A 1 91 ? 7.662 9.320 1.097 1.00 88.12 91 ARG A N 1
ATOM 734 C CA . ARG A 1 91 ? 7.598 10.781 0.995 1.00 88.12 91 ARG A CA 1
ATOM 735 C C . ARG A 1 91 ? 6.370 11.222 0.204 1.00 88.12 91 ARG A C 1
ATOM 737 O O . ARG A 1 91 ? 5.616 12.064 0.685 1.00 88.12 91 ARG A O 1
ATOM 744 N N . ASP A 1 92 ? 6.174 10.657 -0.980 1.00 87.12 92 ASP A N 1
ATOM 745 C CA . ASP A 1 92 ? 5.195 11.150 -1.948 1.00 87.12 92 ASP A CA 1
ATOM 746 C C . ASP A 1 92 ? 3.759 10.765 -1.548 1.00 87.12 92 ASP A C 1
ATOM 748 O O . ASP A 1 92 ? 2.843 11.565 -1.729 1.00 87.12 92 ASP A O 1
ATOM 752 N N . LEU A 1 93 ? 3.565 9.609 -0.896 1.00 88.06 93 LEU A N 1
ATOM 753 C CA . LEU A 1 93 ? 2.283 9.215 -0.288 1.00 88.06 93 LEU A CA 1
ATOM 754 C C . LEU A 1 93 ? 2.080 9.764 1.134 1.00 88.06 93 LEU A C 1
ATOM 756 O O . LEU A 1 93 ? 1.054 9.494 1.758 1.00 88.06 93 LEU A O 1
ATOM 760 N N . GLN A 1 94 ? 3.051 10.513 1.667 1.00 90.00 94 GLN A N 1
ATOM 761 C CA . GLN A 1 94 ? 3.011 11.105 3.008 1.00 90.00 94 GLN A CA 1
ATOM 762 C C . GLN A 1 94 ? 2.729 10.076 4.120 1.00 90.00 94 GLN A C 1
ATOM 764 O O . GLN A 1 94 ? 2.048 10.387 5.101 1.00 90.00 94 GLN A O 1
ATOM 769 N N . LEU A 1 95 ? 3.266 8.854 4.003 1.00 91.06 95 LEU A N 1
ATOM 770 C CA . LEU A 1 95 ? 2.932 7.735 4.903 1.00 91.06 95 LEU A CA 1
ATOM 771 C C . LEU A 1 95 ? 3.268 8.025 6.372 1.00 91.06 95 LEU A C 1
ATOM 773 O O . LEU A 1 95 ? 2.572 7.574 7.277 1.00 91.06 95 LEU A O 1
ATOM 777 N N . SER A 1 96 ? 4.293 8.845 6.619 1.00 90.62 96 SER A N 1
ATOM 778 C CA . SER A 1 96 ? 4.678 9.299 7.961 1.00 90.62 96 SER A CA 1
ATOM 779 C C . SER A 1 96 ? 3.600 10.125 8.676 1.00 90.62 96 SER A C 1
ATOM 781 O O . SER A 1 96 ? 3.699 10.321 9.883 1.00 90.62 96 SER A O 1
ATOM 783 N N . SER A 1 97 ? 2.601 10.639 7.951 1.00 89.50 97 SER A N 1
ATOM 784 C CA . SER A 1 97 ? 1.478 11.398 8.519 1.00 89.50 97 SER A CA 1
ATOM 785 C C . SER A 1 97 ? 0.264 10.530 8.871 1.00 89.50 97 SER A C 1
ATOM 787 O O . SER A 1 97 ? -0.673 11.018 9.503 1.00 89.50 97 SER A O 1
ATOM 789 N N . LEU A 1 98 ? 0.266 9.255 8.470 1.00 90.81 98 LEU A N 1
ATOM 790 C CA . LEU A 1 98 ? -0.863 8.348 8.653 1.00 90.81 98 LEU A CA 1
ATOM 791 C C . LEU A 1 98 ? -0.880 7.758 10.068 1.00 90.81 98 LEU A C 1
ATOM 793 O O . LEU A 1 98 ? 0.164 7.511 10.667 1.00 90.81 98 LEU A O 1
ATOM 797 N N . GLY A 1 99 ? -2.080 7.484 10.589 1.00 89.56 99 GLY A N 1
ATOM 798 C CA . GLY A 1 99 ? -2.250 6.819 11.889 1.00 89.56 99 GLY A CA 1
ATOM 799 C C . GLY A 1 99 ? -2.017 5.303 11.849 1.00 89.56 99 GLY A C 1
ATOM 800 O O . GLY A 1 99 ? -1.811 4.684 12.891 1.00 89.56 99 GLY A O 1
ATOM 801 N N . ASN A 1 100 ? -2.047 4.708 10.654 1.00 93.56 100 ASN A N 1
ATOM 802 C CA . ASN A 1 100 ? -1.888 3.274 10.434 1.00 93.56 100 ASN A CA 1
ATOM 803 C C . ASN A 1 100 ? -0.448 2.810 10.698 1.00 93.56 100 ASN A C 1
ATOM 805 O O . ASN A 1 100 ? 0.514 3.513 10.392 1.00 93.56 100 ASN A O 1
ATOM 809 N N . GLN A 1 101 ? -0.285 1.562 11.144 1.00 94.31 101 GLN A N 1
ATOM 810 C CA . GLN A 1 101 ? 0.987 0.855 10.961 1.00 94.31 101 GLN A CA 1
ATOM 811 C C . GLN A 1 101 ? 1.132 0.485 9.487 1.00 94.31 101 GLN A C 1
ATOM 813 O O . GLN A 1 101 ? 0.211 -0.110 8.933 1.00 94.31 101 GLN A O 1
ATOM 818 N N . TRP A 1 102 ? 2.266 0.791 8.860 1.00 95.81 102 TRP A N 1
ATOM 819 C CA . TRP A 1 102 ? 2.452 0.564 7.427 1.00 95.81 102 TRP A CA 1
ATOM 820 C C . TRP A 1 102 ? 3.748 -0.170 7.079 1.00 95.81 102 TRP A C 1
ATOM 822 O O . TRP A 1 102 ? 4.712 -0.161 7.844 1.00 95.81 102 TRP A O 1
ATOM 832 N N . LEU A 1 103 ? 3.757 -0.799 5.904 1.00 96.06 103 LEU A N 1
ATOM 833 C CA . LEU A 1 103 ? 4.939 -1.357 5.244 1.00 96.06 103 LEU A CA 1
ATOM 834 C C . LEU A 1 103 ? 4.871 -1.023 3.756 1.00 96.06 103 LEU A C 1
ATOM 836 O O . LEU A 1 103 ? 3.827 -1.210 3.138 1.00 96.06 103 LEU A O 1
ATOM 840 N N . VAL A 1 104 ? 5.991 -0.587 3.179 1.00 96.38 104 VAL A N 1
ATOM 841 C CA . VAL A 1 104 ? 6.174 -0.555 1.724 1.00 96.38 104 VAL A CA 1
ATOM 842 C C . VAL A 1 104 ? 6.949 -1.799 1.326 1.00 96.38 104 VAL A C 1
ATOM 844 O O . VAL A 1 104 ? 8.083 -1.986 1.761 1.00 96.38 104 VAL A O 1
ATOM 847 N N . GLN A 1 105 ? 6.320 -2.648 0.523 1.00 97.00 105 GLN A N 1
ATOM 848 C CA . GLN A 1 105 ? 6.891 -3.888 0.029 1.00 97.00 105 GLN A CA 1
ATOM 849 C C . GLN A 1 105 ? 7.054 -3.795 -1.482 1.00 97.00 105 GLN A C 1
ATOM 851 O O . GLN A 1 105 ? 6.089 -3.575 -2.214 1.00 97.00 105 GLN A O 1
ATOM 856 N N . ASP A 1 106 ? 8.284 -3.977 -1.944 1.00 95.69 106 ASP A N 1
ATOM 857 C CA . ASP A 1 106 ? 8.574 -4.062 -3.365 1.00 95.69 106 ASP A CA 1
ATOM 858 C C . ASP A 1 106 ? 8.121 -5.410 -3.916 1.00 95.69 106 ASP A C 1
ATOM 860 O O . ASP A 1 106 ? 8.449 -6.458 -3.361 1.00 95.69 106 ASP A O 1
ATOM 864 N N . CYS A 1 107 ? 7.383 -5.358 -5.020 1.00 95.69 107 CYS A N 1
ATOM 865 C CA . CYS A 1 107 ? 6.844 -6.503 -5.731 1.00 95.69 107 CYS A CA 1
ATOM 866 C C . CYS A 1 107 ? 7.168 -6.449 -7.221 1.00 95.69 107 CYS A C 1
ATOM 868 O O . CYS A 1 107 ? 7.211 -5.369 -7.827 1.00 95.69 107 CYS A O 1
ATOM 870 N N . CYS A 1 108 ? 7.368 -7.620 -7.815 1.00 95.06 108 CYS A N 1
ATOM 871 C CA . CYS A 1 108 ? 7.448 -7.807 -9.258 1.00 95.06 108 CYS A CA 1
ATOM 872 C C . CYS A 1 108 ? 6.258 -8.658 -9.702 1.00 95.06 108 CYS A C 1
ATOM 874 O O . CYS A 1 108 ? 5.984 -9.715 -9.141 1.00 95.06 108 CYS A O 1
ATOM 876 N N . VAL A 1 109 ? 5.499 -8.164 -10.677 1.00 93.38 109 VAL A N 1
ATOM 877 C CA . VAL A 1 109 ? 4.247 -8.804 -11.103 1.00 93.38 109 VAL A CA 1
ATOM 878 C C . VAL A 1 109 ? 4.518 -10.099 -11.867 1.00 93.38 109 VAL A C 1
ATOM 880 O O . VAL A 1 109 ? 3.782 -11.066 -11.686 1.00 93.38 109 VAL A O 1
ATOM 883 N N . ASP A 1 110 ? 5.566 -10.129 -12.697 1.00 95.25 110 ASP A N 1
ATOM 884 C CA . ASP A 1 110 ? 5.868 -11.275 -13.561 1.00 95.25 110 ASP A CA 1
ATOM 885 C C . ASP A 1 110 ? 6.270 -12.532 -12.762 1.00 95.25 110 ASP A C 1
ATOM 887 O O . ASP A 1 110 ? 5.934 -13.644 -13.169 1.00 95.25 110 ASP A O 1
ATOM 891 N N . ASP A 1 111 ? 6.959 -12.370 -11.627 1.00 95.19 111 ASP A N 1
ATOM 892 C CA . ASP A 1 111 ? 7.429 -13.480 -10.781 1.00 95.19 111 ASP A CA 1
ATOM 893 C C . ASP A 1 111 ? 6.750 -13.555 -9.401 1.00 95.19 111 ASP A C 1
ATOM 895 O O . ASP A 1 111 ? 7.019 -14.480 -8.636 1.00 95.19 111 ASP A O 1
ATOM 899 N N . MET A 1 112 ? 5.850 -12.615 -9.096 1.00 94.44 112 MET A N 1
ATOM 900 C CA . MET A 1 112 ? 5.150 -12.476 -7.811 1.00 94.44 112 MET A CA 1
ATOM 901 C C . MET A 1 112 ? 6.067 -12.316 -6.586 1.00 94.44 112 MET A C 1
ATOM 903 O O . MET A 1 112 ? 5.608 -12.476 -5.452 1.00 94.44 112 MET A O 1
ATOM 907 N N . SER A 1 113 ? 7.343 -11.973 -6.775 1.00 96.19 113 SER A N 1
ATOM 908 C CA . SER A 1 113 ? 8.261 -11.727 -5.660 1.00 96.19 113 SER A CA 1
ATOM 909 C C . SER A 1 113 ? 7.767 -10.583 -4.774 1.00 96.19 113 SER A C 1
ATOM 911 O O . SER A 1 113 ? 7.103 -9.651 -5.238 1.00 96.19 113 SER A O 1
ATOM 913 N N . GLY A 1 114 ? 8.050 -10.669 -3.473 1.00 94.88 114 GLY A N 1
ATOM 914 C CA . GLY A 1 114 ? 7.658 -9.670 -2.481 1.00 94.88 114 GLY A CA 1
ATOM 915 C C . GLY A 1 114 ? 6.206 -9.771 -2.009 1.00 94.88 114 GLY A C 1
ATOM 916 O O . GLY A 1 114 ? 5.868 -9.218 -0.964 1.00 94.88 114 GLY A O 1
ATOM 917 N N . VAL A 1 115 ? 5.321 -10.450 -2.749 1.00 96.00 115 VAL A N 1
ATOM 918 C CA . VAL A 1 115 ? 3.900 -10.548 -2.379 1.00 96.00 115 VAL A CA 1
ATOM 919 C C . VAL A 1 115 ? 3.740 -11.354 -1.091 1.00 96.00 115 VAL A C 1
ATOM 921 O O . VAL A 1 115 ? 3.073 -10.901 -0.160 1.00 96.00 115 VAL A O 1
ATOM 924 N N . GLU A 1 116 ? 4.371 -12.526 -1.009 1.00 96.38 116 GLU A N 1
ATOM 925 C CA . GLU A 1 116 ? 4.302 -13.387 0.177 1.00 96.38 116 GLU A CA 1
ATOM 926 C C . GLU A 1 116 ? 4.848 -12.672 1.418 1.00 96.38 116 GLU A C 1
ATOM 928 O O . GLU A 1 116 ? 4.228 -12.713 2.483 1.00 96.38 116 GLU A O 1
ATOM 933 N N . GLU A 1 117 ? 5.962 -11.958 1.281 1.00 96.19 117 GLU A N 1
ATOM 934 C CA . GLU A 1 117 ? 6.597 -11.196 2.351 1.00 96.19 117 GLU A CA 1
ATOM 935 C C . GLU A 1 117 ? 5.680 -10.079 2.866 1.00 96.19 117 GLU A C 1
ATOM 937 O O . GLU A 1 117 ? 5.489 -9.931 4.079 1.00 96.19 117 GLU A O 1
ATOM 942 N N . GLY A 1 118 ? 5.042 -9.342 1.952 1.00 96.25 118 GLY A N 1
ATOM 943 C CA . GLY A 1 118 ? 4.091 -8.288 2.295 1.00 96.25 118 GLY A CA 1
ATOM 944 C C . GLY A 1 118 ? 2.878 -8.822 3.058 1.00 96.25 118 GLY A C 1
ATOM 945 O O . GLY A 1 118 ? 2.517 -8.293 4.115 1.00 96.25 118 GLY A O 1
ATOM 946 N N . PHE A 1 119 ? 2.265 -9.903 2.570 1.00 96.06 119 PHE A N 1
ATOM 947 C CA . PHE A 1 119 ? 1.115 -10.517 3.241 1.00 96.06 119 PHE A CA 1
ATOM 948 C C . PHE A 1 119 ? 1.495 -11.188 4.560 1.00 96.06 119 PHE A C 1
ATOM 950 O O . PHE A 1 119 ? 0.737 -11.099 5.526 1.00 96.06 119 PHE A O 1
ATOM 957 N N . THR A 1 120 ? 2.681 -11.787 4.647 1.00 95.88 120 THR A N 1
ATOM 958 C CA . THR A 1 120 ? 3.210 -12.316 5.909 1.00 95.88 120 THR A CA 1
ATOM 959 C C . THR A 1 120 ? 3.316 -11.202 6.943 1.00 95.88 120 THR A C 1
ATOM 961 O O . THR A 1 120 ? 2.847 -11.362 8.072 1.00 95.88 120 THR A O 1
ATOM 964 N N . TRP A 1 121 ? 3.851 -10.034 6.568 1.00 95.06 121 TRP A N 1
ATOM 965 C CA . TRP A 1 121 ? 3.882 -8.880 7.463 1.00 95.06 121 TRP A CA 1
ATOM 966 C C . TRP A 1 121 ? 2.478 -8.426 7.873 1.00 95.06 121 TRP A C 1
ATOM 968 O O . TRP A 1 121 ? 2.274 -8.131 9.054 1.00 95.06 121 TRP A O 1
ATOM 978 N N . LEU A 1 122 ? 1.527 -8.375 6.937 1.00 94.94 122 LEU A N 1
ATOM 979 C CA . LEU A 1 122 ? 0.168 -7.887 7.189 1.00 94.94 122 LEU A CA 1
ATOM 980 C C . LEU A 1 122 ? -0.608 -8.798 8.148 1.00 94.94 122 LEU A C 1
ATOM 982 O O . LEU A 1 122 ? -1.300 -8.314 9.039 1.00 94.94 122 LEU A O 1
ATOM 986 N N . LEU A 1 123 ? -0.472 -10.113 7.974 1.00 91.62 123 LEU A N 1
ATOM 987 C CA . LEU A 1 123 ? -1.191 -11.128 8.746 1.00 91.62 123 LEU A CA 1
ATOM 988 C C . LEU A 1 123 ? -0.521 -11.450 10.086 1.00 91.62 123 LEU A C 1
ATOM 990 O O . LEU A 1 123 ? -1.142 -12.063 10.955 1.00 91.62 123 LEU A O 1
ATOM 994 N N . THR A 1 124 ? 0.737 -11.044 10.275 1.00 89.94 124 THR A N 1
ATOM 995 C CA . THR A 1 124 ? 1.442 -11.250 11.541 1.00 89.94 124 THR A CA 1
ATOM 996 C C . THR A 1 124 ? 0.823 -10.374 12.636 1.00 89.94 124 THR A C 1
ATOM 998 O O . THR A 1 124 ? 0.843 -9.144 12.506 1.00 89.94 124 THR A O 1
ATOM 1001 N N . PRO A 1 125 ? 0.340 -10.963 13.751 1.00 77.31 125 PRO A N 1
ATOM 1002 C CA . PRO A 1 125 ? -0.238 -10.208 14.853 1.00 77.31 125 PRO A CA 1
ATOM 1003 C C . PRO A 1 125 ? 0.731 -9.157 15.390 1.00 77.31 125 PRO A C 1
ATOM 1005 O O . PRO A 1 125 ? 1.853 -9.456 15.802 1.00 77.31 125 PRO A O 1
ATOM 1008 N N . LYS A 1 126 ? 0.276 -7.908 15.425 1.00 68.88 126 LYS A N 1
ATOM 1009 C CA . LYS A 1 126 ? 1.037 -6.789 15.976 1.00 68.88 126 LYS A CA 1
ATOM 1010 C C . LYS A 1 126 ? 0.739 -6.725 17.471 1.00 68.88 126 LYS A C 1
ATOM 1012 O O . LYS A 1 126 ? -0.201 -6.067 17.905 1.00 68.88 126 LYS A O 1
ATOM 1017 N N . SER A 1 127 ? 1.484 -7.482 18.277 1.00 57.75 127 SER A N 1
ATOM 1018 C CA . SER A 1 127 ? 1.364 -7.393 19.738 1.00 57.75 127 SER A CA 1
ATOM 1019 C C . SER A 1 127 ? 1.642 -5.955 20.183 1.00 57.75 127 SER A C 1
ATOM 1021 O O . SER A 1 127 ? 2.655 -5.387 19.781 1.00 57.75 127 SER A O 1
ATOM 1023 N N . THR A 1 128 ? 0.793 -5.391 21.045 1.00 49.22 128 THR A N 1
ATOM 1024 C CA . THR A 1 128 ? 0.795 -3.978 21.485 1.00 49.22 128 THR A CA 1
ATOM 1025 C C . THR A 1 128 ? 2.083 -3.519 22.193 1.00 49.22 128 THR A C 1
ATOM 1027 O O . THR A 1 128 ? 2.191 -2.362 22.568 1.00 49.22 128 THR A O 1
ATOM 1030 N N . ASN A 1 129 ? 3.074 -4.398 22.361 1.00 40.34 129 ASN A N 1
ATOM 1031 C CA . ASN A 1 129 ? 4.356 -4.124 23.005 1.00 40.34 129 ASN A CA 1
ATOM 1032 C C . ASN A 1 129 ? 5.524 -4.772 22.252 1.00 40.34 129 ASN A C 1
ATOM 1034 O O . ASN A 1 129 ? 6.282 -5.516 22.861 1.00 40.34 129 ASN A O 1
ATOM 1038 N N . ASN A 1 130 ? 5.692 -4.525 20.952 1.00 41.22 130 ASN A N 1
ATOM 1039 C CA . ASN A 1 130 ? 6.995 -4.745 20.324 1.00 41.22 130 ASN A CA 1
ATOM 1040 C C . ASN A 1 130 ? 7.296 -3.680 19.269 1.00 41.22 130 ASN A C 1
ATOM 1042 O O . ASN A 1 130 ? 6.528 -3.426 18.345 1.00 41.22 130 ASN A O 1
ATOM 1046 N N . TYR A 1 131 ? 8.431 -3.041 19.510 1.00 44.31 131 TYR A N 1
ATOM 1047 C CA . TYR A 1 131 ? 9.051 -1.948 18.792 1.00 44.31 131 TYR A CA 1
ATOM 1048 C C . TYR A 1 131 ? 9.169 -2.211 17.287 1.00 44.31 131 TYR A C 1
ATOM 1050 O O . TYR A 1 131 ? 9.525 -3.311 16.878 1.00 44.31 131 TYR A O 1
ATOM 1058 N N . LEU A 1 132 ? 8.905 -1.158 16.504 1.00 44.28 132 LEU A N 1
ATOM 1059 C CA . LEU A 1 132 ? 9.527 -0.841 15.214 1.00 44.28 132 LEU A CA 1
ATOM 1060 C C . LEU A 1 132 ? 10.042 -2.063 14.431 1.00 44.28 132 LEU A C 1
ATOM 1062 O O . LEU A 1 132 ? 11.237 -2.356 14.437 1.00 44.28 132 LEU A O 1
ATOM 1066 N N . PHE A 1 133 ? 9.151 -2.733 13.698 1.00 40.00 133 PHE A N 1
ATOM 1067 C CA . PHE A 1 133 ? 9.570 -3.586 12.587 1.00 40.00 133 PHE A CA 1
ATOM 1068 C C . PHE A 1 133 ? 10.069 -2.689 11.448 1.00 40.00 133 PHE A C 1
ATOM 1070 O O . PHE A 1 133 ? 9.354 -2.431 10.483 1.00 40.00 133 PHE A O 1
ATOM 1077 N N . PHE A 1 134 ? 11.307 -2.214 11.555 1.00 43.03 134 PHE A N 1
ATOM 1078 C CA . PHE A 1 134 ? 12.116 -2.057 10.358 1.00 43.03 134 PHE A CA 1
ATOM 1079 C C . PHE A 1 134 ? 12.460 -3.482 9.917 1.00 43.03 134 PHE A C 1
ATOM 1081 O O . PHE A 1 134 ? 13.103 -4.225 10.660 1.00 43.03 134 PHE A O 1
ATOM 1088 N N . GLY A 1 135 ? 11.966 -3.895 8.747 1.00 36.94 135 GLY A N 1
ATOM 1089 C CA . GLY A 1 135 ? 12.480 -5.089 8.073 1.00 36.94 135 GLY A CA 1
ATOM 1090 C C . GLY A 1 135 ? 14.004 -4.993 7.913 1.00 36.94 135 GLY A C 1
ATOM 1091 O O . GLY A 1 135 ? 14.569 -3.915 8.115 1.00 36.94 135 GLY A O 1
ATOM 1092 N N . PRO A 1 136 ? 14.694 -6.097 7.589 1.00 34.66 136 PRO A N 1
ATOM 1093 C CA . PRO A 1 136 ? 16.146 -6.141 7.629 1.00 34.66 136 PRO A CA 1
ATOM 1094 C C . PRO A 1 136 ? 16.718 -5.119 6.642 1.00 34.66 136 PRO A C 1
ATOM 1096 O O . PRO A 1 136 ? 16.765 -5.353 5.438 1.00 34.66 136 PRO A O 1
ATOM 1099 N N . THR A 1 137 ? 17.196 -3.985 7.154 1.00 44.12 137 THR A N 1
ATOM 1100 C CA . THR A 1 137 ? 18.268 -3.260 6.491 1.00 44.12 137 THR A CA 1
ATOM 1101 C C . THR A 1 137 ? 19.436 -4.222 6.480 1.00 44.12 137 THR A C 1
ATOM 1103 O O . THR A 1 137 ? 19.960 -4.592 7.529 1.00 44.12 137 THR A O 1
ATOM 1106 N N . ASN A 1 138 ? 19.794 -4.699 5.293 1.00 34.84 138 ASN A N 1
ATOM 1107 C CA . ASN A 1 138 ? 21.031 -5.427 5.099 1.00 34.84 138 ASN A CA 1
ATOM 1108 C C . ASN A 1 138 ? 22.163 -4.574 5.711 1.00 34.84 138 ASN A C 1
ATOM 1110 O O . ASN A 1 138 ? 22.421 -3.475 5.213 1.00 34.84 138 ASN A O 1
ATOM 1114 N N . PRO A 1 139 ? 22.821 -5.012 6.801 1.00 40.44 139 PRO A N 1
ATOM 1115 C CA . PRO A 1 139 ? 23.812 -4.189 7.494 1.00 40.44 139 PRO A CA 1
ATOM 1116 C C . PRO A 1 139 ? 25.088 -3.961 6.663 1.00 40.44 139 PRO A C 1
ATOM 1118 O O . PRO A 1 139 ? 25.992 -3.262 7.113 1.00 40.44 139 PRO A O 1
ATOM 1121 N N . ALA A 1 140 ? 25.166 -4.519 5.450 1.00 39.03 140 ALA A N 1
ATOM 1122 C CA . ALA A 1 140 ? 26.295 -4.375 4.541 1.00 39.03 140 ALA A CA 1
ATOM 1123 C C . ALA A 1 140 ? 26.338 -3.051 3.744 1.00 39.03 140 ALA A C 1
ATOM 1125 O O . ALA A 1 140 ? 27.379 -2.766 3.165 1.00 39.03 140 ALA A O 1
ATOM 1126 N N . GLU A 1 141 ? 25.283 -2.223 3.719 1.00 43.53 141 GLU A N 1
ATOM 1127 C CA . GLU A 1 141 ? 25.292 -0.958 2.943 1.00 43.53 141 GLU A CA 1
ATOM 1128 C C . GLU A 1 141 ? 25.499 0.322 3.776 1.00 43.53 141 GLU A C 1
ATOM 1130 O O . GLU A 1 141 ? 25.586 1.412 3.219 1.00 43.53 141 GLU A O 1
ATOM 1135 N N . LEU A 1 142 ? 25.664 0.221 5.100 1.00 42.38 142 LEU A N 1
ATOM 1136 C CA . LEU A 1 142 ? 25.954 1.379 5.968 1.00 42.38 142 LEU A CA 1
ATOM 1137 C C . LEU A 1 142 ? 27.450 1.595 6.248 1.00 42.38 142 LEU A C 1
ATOM 1139 O O . LEU A 1 142 ? 27.813 2.397 7.107 1.00 42.38 142 LEU A O 1
ATOM 1143 N N . ILE A 1 143 ? 28.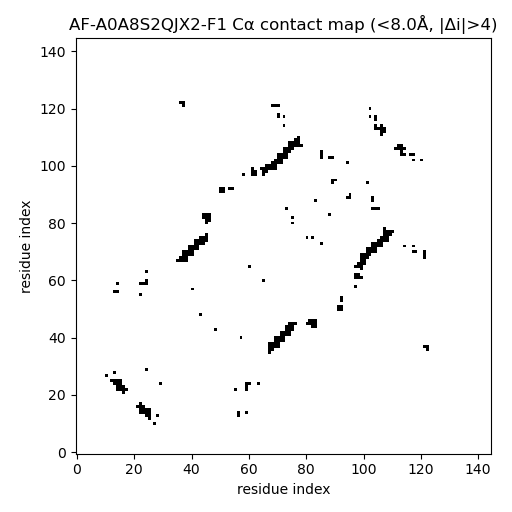331 0.910 5.516 1.00 41.25 143 ILE A N 1
ATOM 1144 C CA . ILE A 1 143 ? 29.779 1.128 5.584 1.00 41.25 143 ILE A CA 1
ATOM 1145 C C . ILE A 1 143 ? 30.341 1.244 4.166 1.00 41.25 143 ILE A C 1
ATOM 1147 O O . ILE A 1 143 ? 31.015 0.339 3.699 1.00 41.25 143 ILE A O 1
ATOM 1151 N N . THR A 1 144 ? 30.080 2.363 3.488 1.00 37.62 144 THR A N 1
ATOM 1152 C CA . THR A 1 144 ? 31.081 2.993 2.608 1.00 37.62 144 THR A CA 1
ATOM 1153 C C . THR A 1 144 ? 30.669 4.421 2.248 1.00 37.62 144 THR A C 1
ATOM 1155 O O . THR A 1 144 ? 29.678 4.617 1.549 1.00 37.62 144 THR A O 1
ATOM 1158 N N . ASN A 1 145 ? 31.535 5.352 2.668 1.00 36.91 145 ASN A N 1
ATOM 1159 C CA . ASN A 1 145 ? 31.635 6.794 2.386 1.00 36.91 145 ASN A CA 1
ATOM 1160 C C . ASN A 1 145 ? 30.752 7.749 3.192 1.00 36.91 145 ASN A C 1
ATOM 1162 O O . ASN A 1 145 ? 29.583 7.974 2.819 1.00 36.91 145 ASN A O 1
#

pLDDT: mean 78.68, std 18.9, range [34.66, 97.44]

InterPro domains:
  IPR006689 Small GTPase superfamily, ARF/SAR type [PF00025] (30-123)
  IPR027417 P-loop containing nucleoside triphosphate hydrolase [G3DSA:3.40.50.300] (1-125)

Organism: NCBI:txid392030

Secondary structure (DSSP, 8-state):
-HHHHHHHHHHT-SEEEEETTEEEE-HHHHHHHTT-S-EEEEEE-BTT--GGGGHHHHHHHHHHTTTS-EEEEEEESSTTSPBPPHHHHHHHTTGGG-SS-EEEEEEETTT-TTHHHHHHHHHS---TT---------TTSSS--